Protein AF-A0A2N3D4A7-F1 (afdb_monomer_lite)

Sequence (83 aa):
MLAMLAAAPASVVAQEMSPQADESVTIQGEPLPPLTDMPEGPEVEGMISARQGNQVQITTADGSPAVVAVTDATEIRSSGGFL

Secondary structure (DSSP, 8-state):
-----------------PPPP--------PPPPPGGGSPP-----EEEEEEETTEEEEEETTS-EEEEE--TT-----SSS--

Radius of gyration: 31.9 Å; chains: 1; bounding box: 30×64×92 Å

Structure (mmCIF, N/CA/C/O backbone):
data_AF-A0A2N3D4A7-F1
#
_entry.id   AF-A0A2N3D4A7-F1
#
loop_
_atom_site.group_PDB
_atom_site.id
_atom_site.type_symbol
_atom_site.label_atom_id
_atom_site.label_alt_id
_atom_site.label_comp_id
_atom_site.label_asym_id
_atom_site.label_entity_id
_atom_site.label_seq_id
_atom_site.pdbx_PDB_ins_code
_atom_site.Cartn_x
_atom_site.Cartn_y
_atom_site.Cartn_z
_atom_site.occupancy
_atom_site.B_iso_or_equiv
_atom_site.auth_seq_id
_atom_site.auth_comp_id
_atom_site.auth_asym_id
_atom_site.auth_atom_id
_atom_site.pdbx_PDB_model_num
ATOM 1 N N . MET A 1 1 ? -7.868 52.722 -70.684 1.00 44.69 1 MET A N 1
ATOM 2 C CA . MET A 1 1 ? -8.646 51.597 -71.240 1.00 44.69 1 MET A CA 1
ATOM 3 C C . MET A 1 1 ? -8.624 50.494 -70.197 1.00 44.69 1 MET A C 1
ATOM 5 O O . MET A 1 1 ? -7.551 50.052 -69.816 1.00 44.69 1 MET A O 1
ATOM 9 N N . LEU A 1 2 ? -9.793 50.207 -69.633 1.00 47.09 2 LEU A N 1
ATOM 10 C CA . LEU A 1 2 ? -10.035 49.297 -68.517 1.00 47.09 2 LEU A CA 1
ATOM 11 C C . LEU A 1 2 ? -9.816 47.847 -68.986 1.00 47.09 2 LEU A C 1
ATOM 13 O O . LEU A 1 2 ? -10.496 47.420 -69.916 1.00 47.09 2 LEU A O 1
ATOM 17 N N . ALA A 1 3 ? -8.890 47.104 -68.378 1.00 50.53 3 ALA A N 1
ATOM 18 C CA . ALA A 1 3 ? -8.749 45.667 -68.616 1.00 50.53 3 ALA A CA 1
ATOM 19 C C . ALA A 1 3 ? -9.381 44.910 -67.442 1.00 50.53 3 ALA A C 1
ATOM 21 O O . ALA A 1 3 ? -8.806 44.772 -66.366 1.00 50.53 3 ALA A O 1
ATOM 22 N N . MET A 1 4 ? -10.624 44.504 -67.674 1.00 55.50 4 MET A N 1
ATOM 23 C CA . MET A 1 4 ? -11.416 43.587 -66.866 1.00 55.50 4 MET A CA 1
ATOM 24 C C . MET A 1 4 ? -11.029 42.138 -67.208 1.00 55.50 4 MET A C 1
ATOM 26 O O . MET A 1 4 ? -10.872 41.812 -68.380 1.00 55.50 4 MET A O 1
ATOM 30 N N . LEU A 1 5 ? -11.047 41.290 -66.175 1.00 53.28 5 LEU A N 1
ATOM 31 C CA . LEU A 1 5 ? -11.520 39.899 -66.203 1.00 53.28 5 LEU A CA 1
ATOM 32 C C . LEU A 1 5 ? -10.555 38.775 -66.634 1.00 53.28 5 LEU A C 1
ATOM 34 O O . LEU A 1 5 ? -10.387 38.487 -67.812 1.00 53.28 5 LEU A O 1
ATOM 38 N N . ALA A 1 6 ? -10.100 38.011 -65.635 1.00 49.97 6 ALA A N 1
ATOM 39 C CA . ALA A 1 6 ? -10.451 36.591 -65.511 1.00 49.97 6 ALA A CA 1
ATOM 40 C C . ALA A 1 6 ? -10.161 36.119 -64.074 1.00 49.97 6 ALA A C 1
ATOM 42 O O . ALA A 1 6 ? -9.062 35.672 -63.756 1.00 49.97 6 ALA A O 1
ATOM 43 N N . ALA A 1 7 ? -11.148 36.235 -63.182 1.00 60.00 7 ALA A N 1
ATOM 44 C CA . ALA A 1 7 ? -11.140 35.437 -61.962 1.00 60.00 7 ALA A CA 1
ATOM 45 C C . ALA A 1 7 ? -11.407 33.988 -62.389 1.00 60.00 7 ALA A C 1
ATOM 47 O O . ALA A 1 7 ? -12.535 33.638 -62.736 1.00 60.00 7 ALA A O 1
ATOM 48 N N . ALA A 1 8 ? -10.356 33.172 -62.460 1.00 60.12 8 ALA A N 1
ATOM 49 C CA . ALA A 1 8 ? -10.516 31.736 -62.633 1.00 60.12 8 ALA A CA 1
ATOM 50 C C . ALA A 1 8 ? -11.340 31.192 -61.452 1.00 60.12 8 ALA A C 1
ATOM 52 O O . ALA A 1 8 ? -11.138 31.653 -60.323 1.00 60.12 8 ALA A O 1
ATOM 53 N N . PRO A 1 9 ? -12.257 30.232 -61.662 1.00 54.94 9 PRO A N 1
ATOM 54 C CA . PRO A 1 9 ? -12.890 29.555 -60.546 1.00 54.94 9 PRO A CA 1
ATOM 55 C C . PRO A 1 9 ? -11.790 28.798 -59.799 1.00 54.94 9 PRO A C 1
ATOM 57 O O . PRO A 1 9 ? -11.285 27.780 -60.268 1.00 54.94 9 PRO A O 1
ATOM 60 N N . ALA A 1 10 ? -11.377 29.324 -58.648 1.00 58.91 10 ALA A N 1
ATOM 61 C CA . ALA A 1 10 ? -10.594 28.572 -57.688 1.00 58.91 10 ALA A CA 1
ATOM 62 C C . ALA A 1 10 ? -11.538 27.529 -57.085 1.00 58.91 10 ALA A C 1
ATOM 64 O O . ALA A 1 10 ? -12.222 27.780 -56.095 1.00 58.91 10 ALA A O 1
ATOM 65 N N . SER A 1 11 ? -11.652 26.382 -57.749 1.00 64.12 11 SER A N 1
ATOM 66 C CA . SER A 1 11 ? -12.320 25.214 -57.193 1.00 64.12 11 SER A CA 1
ATOM 67 C C . SER A 1 11 ? -11.587 24.833 -55.909 1.00 64.12 11 SER A C 1
ATOM 69 O O . SER A 1 11 ? -10.449 24.369 -55.952 1.00 64.12 11 SER A O 1
ATOM 71 N N . VAL A 1 12 ? -12.214 25.069 -54.758 1.00 61.72 12 VAL A N 1
ATOM 72 C CA . VAL A 1 12 ? -11.715 24.586 -53.470 1.00 61.72 12 VAL A CA 1
ATOM 73 C C . VAL A 1 12 ? -11.991 23.090 -53.428 1.00 61.72 12 VAL A C 1
ATOM 75 O O . VAL A 1 12 ? -13.140 22.665 -53.332 1.00 61.72 12 VAL A O 1
ATOM 78 N N . VAL A 1 13 ? -10.940 22.286 -53.546 1.00 67.12 13 VAL A N 1
ATOM 79 C CA . VAL A 1 13 ? -11.020 20.850 -53.283 1.00 67.12 13 VAL A CA 1
ATOM 80 C C . VAL A 1 13 ? -10.946 20.681 -51.768 1.00 67.12 13 VAL A C 1
ATOM 82 O O . VAL A 1 13 ? -9.947 21.056 -51.157 1.00 67.12 13 VAL A O 1
ATOM 85 N N . ALA A 1 14 ? -11.998 20.150 -51.144 1.00 57.94 14 ALA A N 1
ATOM 86 C CA . ALA A 1 14 ? -11.900 19.649 -49.779 1.00 57.94 14 ALA A CA 1
ATOM 87 C C . ALA A 1 14 ? -10.971 18.428 -49.817 1.00 57.94 14 ALA A C 1
ATOM 89 O O . ALA A 1 14 ? -11.340 17.393 -50.366 1.00 57.94 14 ALA A O 1
ATOM 90 N N . GLN A 1 15 ? -9.736 18.571 -49.332 1.00 67.38 15 GLN A N 1
ATOM 91 C CA . GLN A 1 15 ? -8.828 17.435 -49.209 1.00 67.38 15 GLN A CA 1
ATOM 92 C C . GLN A 1 15 ? -9.440 16.466 -48.196 1.00 67.38 15 GLN A C 1
ATOM 94 O O . GLN A 1 15 ? -9.678 16.843 -47.048 1.00 67.38 15 GLN A O 1
ATOM 99 N N . GLU A 1 16 ? -9.733 15.242 -48.629 1.00 64.81 16 GLU A N 1
ATOM 100 C CA . GLU A 1 16 ? -10.152 14.179 -47.723 1.00 64.81 16 GLU A CA 1
ATOM 101 C C . GLU A 1 16 ? -9.033 13.972 -46.698 1.00 64.81 16 GLU A C 1
ATOM 103 O O . GLU A 1 16 ? -7.889 13.685 -47.056 1.00 64.81 16 GLU A O 1
ATOM 108 N N . MET A 1 17 ? -9.349 14.178 -45.418 1.00 59.50 17 MET A N 1
ATOM 109 C CA . MET A 1 17 ? -8.442 13.835 -44.333 1.00 59.50 17 MET A CA 1
ATOM 110 C C . MET A 1 17 ? -8.278 12.318 -44.360 1.00 59.50 17 MET A C 1
ATOM 112 O O . MET A 1 17 ? -9.183 11.581 -43.971 1.00 59.50 17 MET A O 1
ATOM 116 N N . SER A 1 18 ? -7.142 11.848 -44.873 1.00 65.56 18 SER A N 1
ATOM 117 C CA . SER A 1 18 ? -6.772 10.441 -44.792 1.00 65.56 18 SER A CA 1
ATOM 118 C C . SER A 1 18 ? -6.787 10.038 -43.315 1.00 65.56 18 SER A C 1
ATOM 120 O O . SER A 1 18 ? -6.149 10.740 -42.521 1.00 65.56 18 SER A O 1
ATOM 122 N N . PRO A 1 19 ? -7.509 8.970 -42.923 1.00 63.69 19 PRO A N 1
ATOM 123 C CA . PRO A 1 19 ? -7.509 8.510 -41.544 1.00 63.69 19 PRO A CA 1
ATOM 124 C C . PRO A 1 19 ? -6.057 8.261 -41.145 1.00 63.69 19 PRO A C 1
ATOM 126 O O . PRO A 1 19 ? -5.355 7.482 -41.792 1.00 63.69 19 PRO A O 1
ATOM 129 N N . GLN A 1 20 ? -5.593 9.009 -40.144 1.00 66.69 20 GLN A N 1
ATOM 130 C CA . GLN A 1 20 ? -4.276 8.815 -39.555 1.00 66.69 20 GLN A CA 1
ATOM 131 C C . GLN A 1 20 ? -4.210 7.344 -39.146 1.00 66.69 20 GLN A C 1
ATOM 133 O O . GLN A 1 20 ? -5.049 6.894 -38.368 1.00 66.69 20 GLN A O 1
ATOM 138 N N . ALA A 1 21 ? -3.293 6.585 -39.749 1.00 68.88 21 ALA A N 1
ATOM 139 C CA . ALA A 1 21 ? -3.081 5.198 -39.370 1.00 68.88 21 ALA A CA 1
ATOM 140 C C . ALA A 1 21 ? -2.831 5.152 -37.858 1.00 68.88 21 ALA A C 1
ATOM 142 O O . ALA A 1 21 ? -2.082 5.991 -37.356 1.00 68.88 21 ALA A O 1
ATOM 143 N N . ASP A 1 22 ? -3.477 4.220 -37.154 1.00 68.06 22 ASP A N 1
ATOM 144 C CA . ASP A 1 22 ? -3.264 4.010 -35.723 1.00 68.06 22 ASP A CA 1
ATOM 145 C C . ASP A 1 22 ? -1.755 3.863 -35.462 1.00 68.06 22 ASP A C 1
ATOM 147 O O . ASP A 1 22 ? -1.144 2.854 -35.825 1.00 68.06 22 ASP A O 1
ATOM 151 N N . GLU A 1 23 ? -1.124 4.894 -34.890 1.00 76.50 23 GLU A N 1
ATOM 152 C CA . GLU A 1 23 ? 0.288 4.845 -34.520 1.00 76.50 23 GLU A CA 1
ATOM 153 C C . GLU A 1 23 ? 0.438 3.862 -33.360 1.00 76.50 23 GLU A C 1
ATOM 155 O O . GLU A 1 23 ? 0.176 4.172 -32.197 1.00 76.50 23 GLU A O 1
ATOM 160 N N . SER A 1 24 ? 0.853 2.637 -33.676 1.00 79.19 24 SER A N 1
ATOM 161 C CA . SER A 1 24 ? 1.181 1.636 -32.672 1.00 79.19 24 SER A CA 1
ATOM 162 C C . SER A 1 24 ? 2.485 2.024 -31.971 1.00 79.19 24 SER A C 1
ATOM 164 O O . SER A 1 24 ? 3.581 1.720 -32.448 1.00 79.19 24 SER A O 1
ATOM 166 N N . VAL A 1 25 ? 2.374 2.695 -30.826 1.00 86.31 25 VAL A N 1
ATOM 167 C CA . VAL A 1 25 ? 3.511 2.975 -29.943 1.00 86.31 25 VAL A CA 1
ATOM 168 C C . VAL A 1 25 ? 3.834 1.712 -29.152 1.00 86.31 25 VAL A C 1
ATOM 170 O O . VAL A 1 25 ? 3.035 1.252 -28.338 1.00 86.31 25 VAL A O 1
ATOM 173 N N . THR A 1 26 ? 5.015 1.140 -29.382 1.00 86.62 26 THR A N 1
ATOM 174 C CA . THR A 1 26 ? 5.504 0.041 -28.543 1.00 86.62 26 THR A CA 1
ATOM 175 C C . THR A 1 26 ? 6.279 0.627 -27.373 1.00 86.62 26 THR A C 1
ATOM 177 O O . THR A 1 26 ? 7.313 1.255 -27.575 1.00 86.62 26 THR A O 1
ATOM 180 N N . ILE A 1 27 ? 5.782 0.418 -26.155 1.00 87.06 27 ILE A N 1
ATOM 181 C CA . ILE A 1 27 ? 6.491 0.766 -24.923 1.00 87.06 27 ILE A CA 1
ATOM 182 C C . ILE A 1 27 ? 7.348 -0.441 -24.531 1.00 87.06 27 ILE A C 1
ATOM 184 O O . ILE A 1 27 ? 6.812 -1.478 -24.138 1.00 87.06 27 ILE A O 1
ATOM 188 N N . GLN A 1 28 ? 8.669 -0.329 -24.660 1.00 88.56 28 GLN A N 1
ATOM 189 C CA . GLN A 1 28 ? 9.595 -1.281 -24.046 1.00 88.56 28 GLN A CA 1
ATOM 190 C C . GLN A 1 28 ? 9.949 -0.785 -22.644 1.00 88.56 28 GLN A C 1
ATOM 192 O O . GLN A 1 28 ? 10.406 0.343 -22.494 1.00 88.56 28 GLN A O 1
ATOM 197 N N . GLY A 1 29 ? 9.715 -1.620 -21.634 1.00 87.50 29 GLY A N 1
ATOM 198 C CA . GLY A 1 29 ? 10.135 -1.364 -20.259 1.00 87.50 29 GLY A CA 1
ATOM 199 C C . GLY A 1 29 ? 11.160 -2.392 -19.800 1.00 87.50 29 GLY A C 1
ATOM 200 O O . GLY A 1 29 ? 11.112 -3.558 -20.201 1.00 87.50 29 GLY A O 1
ATOM 201 N N . GLU A 1 30 ? 12.087 -1.958 -18.960 1.00 86.88 30 GLU A N 1
ATOM 202 C CA . GLU A 1 30 ? 13.034 -2.813 -18.261 1.00 86.88 30 GLU A CA 1
ATOM 203 C C . GLU A 1 30 ? 12.345 -3.633 -17.154 1.00 86.88 30 GLU A C 1
ATOM 205 O O . GLU A 1 30 ? 11.331 -3.208 -16.589 1.00 86.88 30 GLU A O 1
ATOM 210 N N . PRO A 1 31 ? 12.882 -4.821 -16.815 1.00 85.69 31 PRO A N 1
ATOM 211 C CA . PRO A 1 31 ? 12.405 -5.569 -15.660 1.00 85.69 31 PRO A CA 1
ATOM 212 C C . PRO A 1 31 ? 12.584 -4.750 -14.376 1.00 85.69 31 PRO A C 1
ATOM 214 O O . PRO A 1 31 ? 13.582 -4.048 -14.205 1.00 85.69 31 PRO A O 1
ATOM 217 N N . LEU A 1 32 ? 11.621 -4.876 -13.459 1.00 83.88 32 LEU A N 1
ATOM 218 C CA . LEU A 1 32 ? 11.694 -4.240 -12.145 1.00 83.88 32 LEU A CA 1
ATOM 219 C C . LEU A 1 32 ? 12.954 -4.713 -11.395 1.00 83.88 32 LEU A C 1
ATOM 221 O O . LEU A 1 32 ? 13.229 -5.919 -11.380 1.00 83.88 32 LEU A O 1
ATOM 225 N N . PRO A 1 33 ? 13.711 -3.795 -10.767 1.00 88.25 33 PRO A N 1
ATOM 226 C CA . PRO A 1 33 ? 14.831 -4.170 -9.917 1.00 88.25 33 PRO A CA 1
ATOM 227 C C . PRO A 1 33 ? 14.335 -4.888 -8.646 1.00 88.25 33 PRO A C 1
ATOM 229 O O . PRO A 1 33 ? 13.142 -4.842 -8.326 1.00 88.25 33 PRO A O 1
ATOM 232 N N . PRO A 1 34 ? 15.230 -5.555 -7.897 1.00 87.50 34 PRO A N 1
ATOM 233 C CA . PRO A 1 34 ? 14.907 -6.085 -6.575 1.00 87.50 34 PRO A CA 1
ATOM 234 C C . PRO A 1 34 ? 14.320 -5.004 -5.656 1.00 87.50 34 PRO A C 1
ATOM 236 O O . PRO A 1 34 ? 14.754 -3.856 -5.692 1.00 87.50 34 PRO A O 1
ATOM 239 N N . LEU A 1 35 ? 13.381 -5.378 -4.776 1.00 83.31 35 LEU A N 1
ATOM 240 C CA . LEU A 1 35 ? 12.726 -4.440 -3.847 1.00 83.31 35 LEU A CA 1
ATOM 241 C C . LEU A 1 35 ? 13.721 -3.672 -2.957 1.00 83.31 35 LEU A C 1
ATOM 243 O O . LEU A 1 35 ? 13.446 -2.541 -2.580 1.00 83.31 35 LEU A O 1
ATOM 247 N N . THR A 1 36 ? 14.876 -4.266 -2.639 1.00 85.25 36 THR A N 1
ATOM 248 C CA . THR A 1 36 ? 15.947 -3.635 -1.844 1.00 85.25 36 THR A CA 1
ATOM 249 C C . THR A 1 36 ? 16.635 -2.474 -2.552 1.00 85.25 36 THR A C 1
ATOM 251 O O . THR A 1 36 ? 17.245 -1.640 -1.890 1.00 85.25 36 THR A O 1
ATOM 254 N N . ASP A 1 37 ? 16.546 -2.435 -3.881 1.00 89.94 37 ASP A N 1
ATOM 255 C CA . ASP A 1 37 ? 17.177 -1.422 -4.727 1.00 89.94 37 ASP A CA 1
ATOM 256 C C . ASP A 1 37 ? 16.160 -0.352 -5.159 1.00 89.94 37 ASP A C 1
ATOM 258 O O . ASP A 1 37 ? 16.510 0.618 -5.835 1.00 89.94 37 ASP A O 1
ATOM 262 N N . MET A 1 38 ? 14.887 -0.530 -4.786 1.00 88.06 38 MET A N 1
ATOM 263 C CA . MET A 1 38 ? 13.831 0.440 -5.040 1.00 88.06 38 MET A CA 1
ATOM 264 C C . MET A 1 38 ? 13.869 1.551 -3.984 1.00 88.06 38 MET A C 1
ATOM 266 O O . MET A 1 38 ?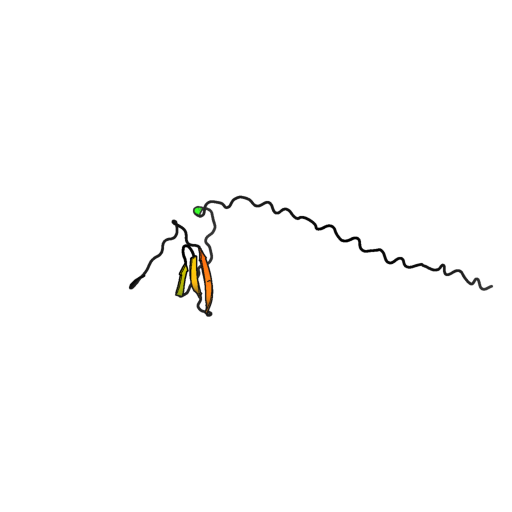 14.144 1.283 -2.812 1.00 88.06 38 MET A O 1
ATOM 270 N N . PRO A 1 39 ? 13.583 2.807 -4.370 1.00 91.44 39 PRO A N 1
ATOM 271 C CA . PRO A 1 39 ? 13.430 3.881 -3.401 1.00 91.44 39 PRO A CA 1
ATOM 272 C C . PRO A 1 39 ? 12.263 3.585 -2.457 1.00 91.44 39 PRO A C 1
ATOM 274 O O . PRO A 1 39 ? 11.284 2.938 -2.840 1.00 91.44 39 PRO A O 1
ATOM 277 N N . GLU A 1 40 ? 12.363 4.096 -1.232 1.00 91.19 40 GLU A 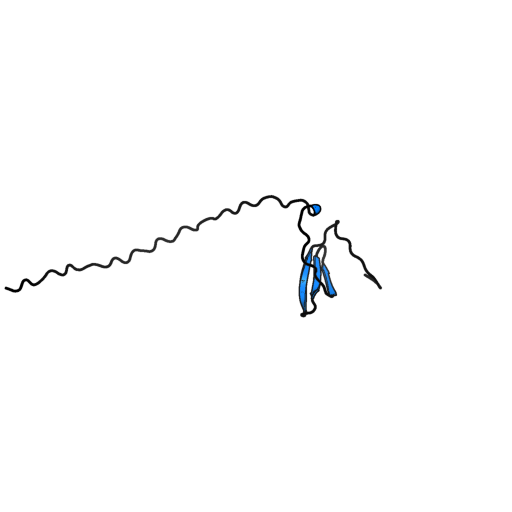N 1
ATOM 278 C CA . GLU A 1 40 ? 11.279 4.005 -0.261 1.00 91.19 40 GLU A CA 1
ATOM 279 C C . GLU A 1 40 ? 10.004 4.660 -0.813 1.00 91.19 40 GLU A C 1
ATOM 281 O O . GLU A 1 40 ? 10.037 5.743 -1.407 1.00 91.19 40 GLU A O 1
ATOM 286 N N . GLY A 1 41 ? 8.883 3.952 -0.659 1.00 90.12 41 GLY A N 1
ATOM 287 C CA . GLY A 1 41 ? 7.566 4.439 -1.052 1.00 90.12 41 GLY A CA 1
ATOM 288 C C . GLY A 1 41 ? 7.027 5.505 -0.091 1.00 90.12 41 GLY A C 1
ATOM 289 O O . GLY A 1 41 ? 7.641 5.802 0.930 1.00 90.12 41 GLY A O 1
ATOM 290 N N . PRO A 1 42 ? 5.861 6.093 -0.392 1.00 92.88 42 PRO A N 1
ATOM 291 C CA . PRO A 1 42 ? 5.221 7.029 0.521 1.00 92.88 42 PRO A CA 1
ATOM 292 C C . PRO A 1 42 ? 4.769 6.330 1.808 1.00 92.88 42 PRO A C 1
ATOM 294 O O . PRO A 1 42 ? 4.302 5.189 1.782 1.00 92.88 42 PRO A O 1
ATOM 297 N N . GLU A 1 43 ? 4.832 7.054 2.919 1.00 94.19 43 GLU A N 1
ATOM 298 C CA . GLU A 1 43 ? 4.199 6.636 4.165 1.00 94.19 43 GLU A CA 1
ATOM 299 C C . GLU A 1 43 ? 2.675 6.813 4.062 1.00 94.19 43 GLU A C 1
ATOM 301 O O . GLU A 1 43 ? 2.183 7.849 3.608 1.00 94.19 43 GLU A O 1
ATOM 306 N N . VAL A 1 44 ? 1.920 5.782 4.455 1.00 93.94 44 VAL A N 1
ATOM 307 C CA . VAL A 1 44 ? 0.450 5.786 4.434 1.00 93.94 44 VAL A CA 1
ATOM 308 C C . VAL A 1 44 ? -0.064 5.577 5.852 1.00 93.94 44 VAL A C 1
ATOM 310 O O . VAL A 1 44 ? -0.021 4.469 6.385 1.00 93.94 44 VAL A O 1
ATOM 313 N N . GLU A 1 45 ? -0.592 6.643 6.446 1.00 94.62 45 GLU A N 1
ATOM 314 C CA . GLU A 1 45 ? -1.213 6.604 7.768 1.00 94.62 45 GLU A CA 1
ATOM 315 C C . GLU A 1 45 ? -2.730 6.392 7.672 1.00 94.62 45 GLU A C 1
ATOM 317 O O . GLU A 1 45 ? -3.422 7.001 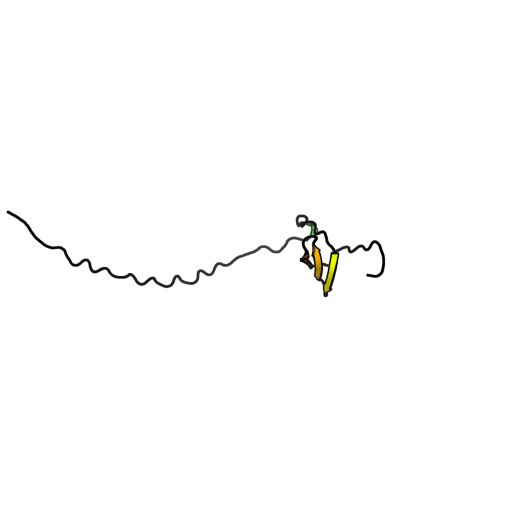6.850 1.00 94.62 45 GLU A O 1
ATOM 322 N N . GLY A 1 46 ? -3.276 5.551 8.550 1.00 93.69 46 GLY A N 1
ATOM 323 C CA . GLY A 1 46 ? -4.716 5.334 8.634 1.00 93.69 46 GLY A CA 1
ATOM 324 C C . GLY A 1 46 ? -5.104 4.081 9.410 1.00 93.69 46 GLY A C 1
ATOM 325 O O . GLY A 1 46 ? -4.289 3.460 10.092 1.00 93.69 46 GLY A O 1
ATOM 326 N N . MET A 1 47 ? -6.374 3.700 9.290 1.00 93.31 47 MET A N 1
ATOM 327 C CA . MET A 1 47 ? -6.916 2.482 9.892 1.00 93.31 47 MET A CA 1
ATOM 328 C C . MET A 1 47 ? -6.973 1.358 8.856 1.00 93.31 47 MET A C 1
ATOM 330 O O . MET A 1 47 ? -7.551 1.534 7.782 1.00 93.31 47 MET A O 1
ATOM 334 N N . ILE A 1 48 ? -6.454 0.172 9.192 1.00 92.31 48 ILE A N 1
ATOM 335 C CA . ILE A 1 48 ? -6.686 -1.030 8.380 1.00 92.31 48 ILE A CA 1
ATOM 336 C C . ILE A 1 48 ? -8.180 -1.364 8.441 1.00 92.31 48 ILE A C 1
ATOM 338 O O . ILE A 1 48 ? -8.707 -1.757 9.478 1.00 92.31 48 ILE A O 1
ATOM 342 N N . SER A 1 49 ? -8.854 -1.178 7.312 1.00 94.06 49 SER A N 1
ATOM 343 C CA . SER A 1 49 ? -10.311 -1.285 7.175 1.00 94.06 49 SER A CA 1
ATOM 344 C C . SER A 1 49 ? -10.756 -2.615 6.565 1.00 94.06 49 SER A C 1
ATOM 346 O O . SER A 1 49 ? -11.851 -3.087 6.857 1.00 94.06 49 SER A O 1
ATOM 348 N N . ALA A 1 50 ? -9.904 -3.241 5.747 1.00 95.12 50 ALA A N 1
ATOM 349 C CA . ALA A 1 50 ? -10.140 -4.563 5.177 1.00 95.12 50 ALA A CA 1
ATOM 350 C C . ALA A 1 50 ? -8.822 -5.250 4.791 1.00 95.12 50 ALA A C 1
ATOM 352 O O . ALA A 1 50 ? -7.811 -4.595 4.527 1.00 95.12 50 ALA A O 1
ATOM 353 N N . ARG A 1 51 ? -8.849 -6.583 4.705 1.00 93.62 51 ARG A N 1
ATOM 354 C CA . ARG A 1 51 ? -7.763 -7.402 4.155 1.00 93.62 51 ARG A CA 1
ATOM 355 C C . ARG A 1 51 ? -8.339 -8.509 3.278 1.00 93.62 51 ARG A C 1
ATOM 357 O O . ARG A 1 51 ? -9.236 -9.229 3.709 1.00 93.62 51 ARG A O 1
ATOM 364 N N . GLN A 1 52 ? -7.795 -8.672 2.075 1.00 94.94 52 GLN A N 1
ATOM 365 C CA . GLN A 1 52 ? -8.168 -9.746 1.156 1.00 94.94 52 GLN A CA 1
ATOM 366 C C . GLN A 1 52 ? -6.916 -10.309 0.480 1.00 94.94 52 GLN A C 1
ATOM 368 O O . GLN A 1 52 ? -6.280 -9.643 -0.336 1.00 94.94 52 GLN A O 1
ATOM 373 N N . GLY A 1 53 ? -6.550 -11.546 0.829 1.00 94.38 53 GLY A N 1
ATOM 374 C CA . GLY A 1 53 ? -5.313 -12.170 0.351 1.00 94.38 53 GLY A CA 1
ATOM 375 C C . GLY A 1 53 ? -4.085 -11.311 0.677 1.00 94.38 53 GLY A C 1
ATOM 376 O O . GLY A 1 53 ? -3.827 -11.007 1.846 1.00 94.38 53 GLY A O 1
ATOM 377 N N . ASN A 1 54 ? -3.378 -10.889 -0.374 1.00 95.56 54 ASN A N 1
ATOM 378 C CA . ASN A 1 54 ? -2.156 -10.083 -0.302 1.00 95.56 54 ASN A CA 1
ATOM 379 C C . ASN A 1 54 ? -2.423 -8.576 -0.445 1.00 95.56 54 ASN A C 1
ATOM 381 O O . ASN A 1 54 ? -1.512 -7.819 -0.761 1.00 95.56 54 ASN A O 1
ATOM 385 N N . GLN A 1 55 ? -3.663 -8.130 -0.242 1.00 96.19 55 GLN A N 1
ATOM 386 C CA . GLN A 1 55 ? -4.026 -6.716 -0.272 1.00 96.19 55 GLN A CA 1
ATOM 387 C C . GLN A 1 55 ? -4.576 -6.272 1.078 1.00 96.19 55 GLN A C 1
ATOM 389 O O . GLN A 1 55 ? -5.410 -6.952 1.688 1.00 96.19 55 GLN A O 1
ATOM 394 N N . VAL A 1 56 ? -4.118 -5.107 1.518 1.00 95.69 56 VAL A N 1
ATOM 395 C CA . VAL A 1 56 ? -4.576 -4.424 2.725 1.00 95.69 56 VAL A CA 1
ATOM 396 C C . VAL A 1 56 ? -5.174 -3.088 2.312 1.00 95.69 56 VAL A C 1
ATOM 398 O O . VAL A 1 56 ? -4.539 -2.318 1.596 1.00 95.69 56 VAL A O 1
ATOM 401 N N . GLN A 1 57 ? -6.399 -2.819 2.761 1.00 96.75 57 GLN A N 1
ATOM 402 C CA . GLN A 1 57 ? -7.044 -1.527 2.572 1.00 96.75 57 GLN A CA 1
ATOM 403 C C . GLN A 1 57 ? -6.901 -0.680 3.833 1.00 96.75 57 GLN A C 1
ATOM 405 O O . GLN A 1 57 ? -7.394 -1.043 4.906 1.00 96.75 57 GLN A O 1
ATOM 410 N N . ILE A 1 58 ? -6.300 0.489 3.674 1.00 96.50 58 ILE A N 1
ATOM 411 C CA . ILE A 1 58 ? -6.135 1.513 4.695 1.00 96.50 58 ILE A CA 1
ATOM 412 C C . ILE A 1 58 ? -7.151 2.616 4.402 1.00 96.50 58 ILE A C 1
ATOM 414 O O . ILE A 1 58 ? -7.188 3.145 3.298 1.00 96.50 58 ILE A O 1
ATOM 418 N N . THR A 1 59 ? -8.004 2.943 5.367 1.00 97.19 59 THR A N 1
ATOM 419 C CA . THR A 1 59 ? -8.807 4.170 5.303 1.00 97.19 59 THR A CA 1
ATOM 420 C C . THR A 1 59 ? -7.967 5.297 5.886 1.00 97.19 59 THR A C 1
ATOM 422 O O . 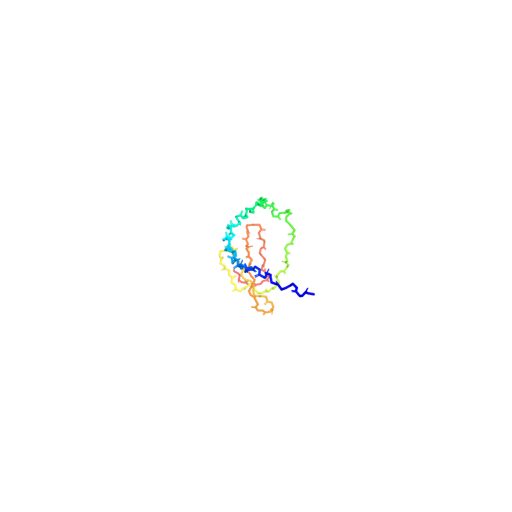THR A 1 59 ? -7.605 5.243 7.066 1.00 97.19 59 THR A O 1
ATOM 425 N N . THR A 1 60 ? -7.616 6.272 5.052 1.00 97.06 60 THR A N 1
ATOM 426 C CA . THR A 1 60 ? -6.794 7.429 5.423 1.00 97.06 60 THR A CA 1
ATOM 427 C C . THR A 1 60 ? -7.604 8.448 6.228 1.00 97.06 60 THR A C 1
ATOM 429 O O . THR A 1 60 ? -8.824 8.335 6.366 1.00 97.06 60 THR A O 1
ATOM 432 N N . ALA A 1 61 ? -6.935 9.454 6.798 1.00 95.94 61 ALA A N 1
ATOM 433 C CA . ALA A 1 61 ? -7.569 10.451 7.670 1.00 95.94 61 ALA A CA 1
ATOM 434 C C . ALA A 1 61 ? -8.690 11.271 6.993 1.00 95.94 61 ALA A C 1
ATOM 436 O O . ALA A 1 61 ? -9.604 11.742 7.666 1.00 95.94 61 ALA A O 1
ATOM 437 N N . ASP A 1 62 ? -8.636 11.429 5.670 1.00 95.00 62 ASP A N 1
ATOM 438 C CA . ASP A 1 62 ? -9.659 12.076 4.837 1.00 95.00 62 ASP A CA 1
ATOM 439 C C . ASP A 1 62 ? -10.824 11.135 4.459 1.00 95.00 62 ASP A C 1
ATOM 441 O O . ASP A 1 62 ? -11.767 11.554 3.789 1.00 95.00 62 ASP A O 1
ATOM 445 N N . GLY A 1 63 ? -10.782 9.872 4.895 1.00 95.12 63 GLY A N 1
ATOM 446 C CA . GLY A 1 63 ? -11.779 8.845 4.594 1.00 95.12 63 GLY A CA 1
ATOM 447 C C . GLY A 1 63 ? -11.569 8.128 3.258 1.00 95.12 63 GLY A C 1
ATOM 448 O O . GLY A 1 63 ? -12.369 7.256 2.913 1.00 95.12 63 GLY A O 1
ATOM 449 N N . SER A 1 64 ? -10.513 8.460 2.510 1.00 97.19 64 SER A N 1
ATOM 450 C CA . SER A 1 64 ? -10.202 7.812 1.235 1.00 97.19 64 SER A CA 1
ATOM 451 C C . SER A 1 64 ? -9.638 6.392 1.442 1.00 97.19 64 SER A C 1
ATOM 453 O O . SER A 1 64 ? -8.951 6.125 2.431 1.00 97.19 64 SER A O 1
ATOM 455 N N . PRO A 1 65 ? -9.907 5.437 0.532 1.00 96.94 65 PRO A N 1
ATOM 456 C CA . PRO A 1 65 ? -9.290 4.118 0.585 1.00 96.94 65 PRO A CA 1
ATOM 457 C C . PRO A 1 65 ? -7.923 4.116 -0.115 1.00 96.94 65 PRO A C 1
ATOM 459 O O . PRO A 1 65 ? -7.810 4.472 -1.287 1.00 96.94 65 PRO A O 1
ATOM 462 N N . ALA A 1 66 ? -6.897 3.626 0.574 1.00 97.06 66 ALA A N 1
ATOM 463 C CA . ALA A 1 66 ? -5.592 3.294 0.017 1.00 97.06 66 ALA A CA 1
ATOM 464 C C . ALA A 1 66 ? -5.396 1.773 0.047 1.00 97.06 66 ALA A C 1
ATOM 466 O O . ALA A 1 66 ? -5.464 1.151 1.106 1.00 97.06 66 ALA A O 1
ATOM 467 N N . VAL A 1 67 ? -5.164 1.159 -1.113 1.00 96.62 67 VAL A N 1
ATOM 468 C CA . VAL A 1 67 ? -4.923 -0.288 -1.220 1.00 96.62 67 VAL A CA 1
ATOM 469 C C . VAL A 1 67 ? -3.434 -0.533 -1.414 1.00 96.62 67 VAL A C 1
ATOM 471 O O . VAL A 1 67 ? -2.839 -0.029 -2.364 1.00 96.62 67 VAL A O 1
ATOM 474 N N . VAL A 1 68 ? -2.847 -1.324 -0.518 1.00 94.94 68 VAL A N 1
ATOM 475 C CA . VAL A 1 68 ? -1.424 -1.674 -0.530 1.00 94.94 68 VAL A CA 1
ATOM 476 C C . VAL A 1 68 ? -1.274 -3.181 -0.707 1.00 94.94 68 VAL A C 1
ATOM 478 O O . VAL A 1 68 ? -1.945 -3.970 -0.034 1.00 94.94 68 VAL A O 1
ATOM 481 N N . ALA A 1 69 ? -0.387 -3.580 -1.616 1.00 94.81 69 ALA A N 1
ATOM 482 C CA . ALA A 1 69 ? 0.006 -4.971 -1.778 1.00 94.81 69 ALA A CA 1
ATOM 483 C C . ALA A 1 69 ? 1.067 -5.339 -0.734 1.00 94.81 69 ALA A C 1
ATOM 485 O O . ALA A 1 69 ? 2.041 -4.612 -0.544 1.00 94.81 69 ALA A O 1
ATOM 486 N N . VAL A 1 70 ? 0.891 -6.483 -0.081 1.00 93.38 70 VAL A N 1
ATOM 487 C CA . VAL A 1 70 ? 1.862 -7.049 0.858 1.00 93.38 70 VAL A CA 1
ATOM 488 C C . VAL A 1 70 ? 2.513 -8.286 0.250 1.00 93.38 70 VAL A C 1
ATOM 490 O O . VAL A 1 70 ? 1.897 -9.012 -0.531 1.00 93.38 70 VAL A O 1
ATOM 493 N N . THR A 1 71 ? 3.770 -8.526 0.602 1.00 91.81 71 THR A N 1
ATOM 494 C CA . THR A 1 71 ? 4.553 -9.681 0.141 1.00 91.81 71 THR A CA 1
ATOM 495 C C . THR A 1 71 ? 5.132 -10.426 1.338 1.00 91.81 71 THR A C 1
ATOM 497 O O . THR A 1 71 ? 5.003 -9.970 2.474 1.00 91.81 71 THR A O 1
ATOM 500 N N . ASP A 1 72 ? 5.823 -11.537 1.098 1.00 91.00 72 ASP A N 1
ATOM 501 C CA . ASP A 1 72 ? 6.520 -12.280 2.158 1.00 91.00 72 ASP A CA 1
ATOM 502 C C . ASP A 1 72 ? 7.633 -11.460 2.834 1.00 91.00 72 ASP A C 1
ATOM 504 O O . ASP A 1 72 ? 8.044 -11.768 3.950 1.00 91.00 72 ASP A O 1
ATOM 508 N N . ALA A 1 73 ? 8.106 -10.395 2.180 1.00 89.31 73 ALA A N 1
ATOM 509 C CA . ALA A 1 73 ? 9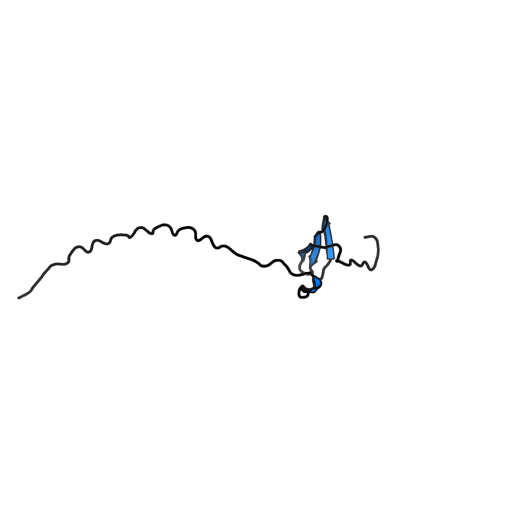.074 -9.459 2.742 1.00 89.31 73 ALA A CA 1
ATOM 510 C C . ALA A 1 73 ? 8.431 -8.372 3.629 1.00 89.31 73 ALA A C 1
ATOM 512 O O . ALA A 1 73 ? 9.147 -7.570 4.224 1.00 89.31 73 ALA A O 1
ATOM 513 N N . THR A 1 74 ? 7.097 -8.301 3.711 1.00 90.69 74 THR A N 1
ATOM 514 C CA . THR A 1 74 ? 6.392 -7.273 4.486 1.00 90.69 74 THR A CA 1
ATOM 515 C C . THR A 1 74 ? 6.287 -7.668 5.959 1.00 90.69 74 THR A C 1
ATOM 517 O O . THR A 1 74 ? 5.702 -8.695 6.300 1.00 90.69 74 THR A O 1
ATOM 520 N N . GLU A 1 75 ? 6.778 -6.810 6.853 1.00 90.56 75 GLU A N 1
ATOM 521 C CA . GLU A 1 75 ? 6.595 -6.975 8.295 1.00 90.56 75 GLU A CA 1
ATOM 522 C C . GLU A 1 75 ? 5.301 -6.287 8.765 1.00 90.56 75 GLU A C 1
ATOM 524 O O . GLU A 1 75 ? 5.103 -5.096 8.537 1.00 90.56 75 GLU A O 1
ATOM 529 N N . ILE A 1 76 ? 4.418 -7.026 9.447 1.00 87.19 76 ILE A N 1
ATOM 530 C CA . ILE A 1 76 ? 3.167 -6.496 10.014 1.00 87.19 76 ILE A CA 1
ATOM 531 C C . ILE A 1 76 ? 3.236 -6.594 11.537 1.00 87.19 76 ILE A C 1
ATOM 533 O O . ILE A 1 76 ? 3.401 -7.682 12.089 1.00 87.19 76 ILE A O 1
ATOM 537 N N . ARG A 1 77 ? 3.077 -5.458 12.224 1.00 87.62 77 ARG A N 1
ATOM 538 C CA . ARG A 1 77 ? 3.132 -5.363 13.689 1.00 87.62 77 ARG A CA 1
ATOM 539 C C . ARG A 1 77 ? 1.778 -4.928 14.253 1.00 87.62 77 ARG A C 1
ATOM 541 O O . ARG A 1 77 ? 1.140 -4.039 13.701 1.00 87.62 77 ARG A O 1
ATOM 548 N N . 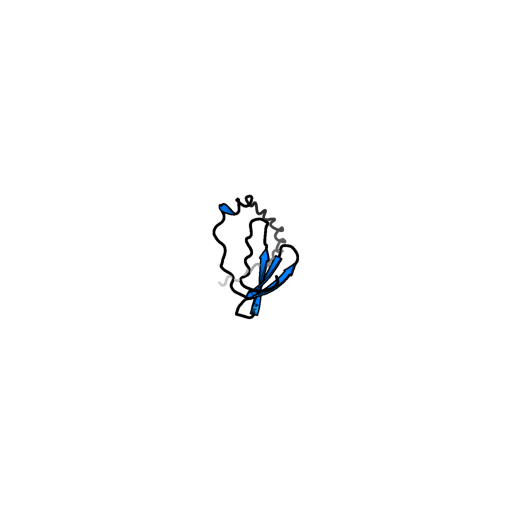SER A 1 78 ? 1.364 -5.527 15.372 1.00 82.38 78 SER A N 1
ATOM 549 C CA . SER A 1 78 ? 0.200 -5.099 16.167 1.00 82.38 78 SER A CA 1
ATOM 550 C C . SER A 1 78 ? 0.641 -4.725 17.575 1.00 82.38 78 SER A C 1
ATOM 552 O O . SER A 1 78 ? 1.471 -5.413 18.167 1.00 82.38 78 SER A O 1
ATOM 554 N N . SER A 1 79 ? 0.084 -3.642 18.112 1.00 76.75 79 SER A N 1
ATOM 555 C CA . SER A 1 79 ? 0.376 -3.145 19.459 1.00 76.75 79 SER A CA 1
ATOM 556 C C . SER A 1 79 ? -0.724 -3.453 20.487 1.00 76.75 79 SER A C 1
ATOM 558 O O . SER A 1 79 ? -0.537 -3.150 21.664 1.00 76.75 79 SER A O 1
ATOM 560 N N . GLY A 1 80 ? -1.837 -4.100 20.107 1.00 67.19 80 GLY A N 1
ATOM 561 C CA . GLY A 1 80 ? -2.873 -4.487 21.071 1.00 67.19 80 GLY A CA 1
ATOM 562 C C . GLY A 1 80 ? -4.077 -5.229 20.483 1.00 67.19 80 GLY A C 1
ATOM 563 O O . GLY A 1 80 ? -4.812 -4.669 19.681 1.00 67.19 80 GLY A O 1
ATOM 564 N N . GLY A 1 81 ? -4.323 -6.452 20.972 1.00 70.06 81 GLY A N 1
ATOM 565 C CA . GLY A 1 81 ? -5.567 -7.206 20.751 1.00 70.06 81 GLY A CA 1
ATOM 566 C C . GLY A 1 81 ? -5.731 -7.821 19.355 1.00 70.06 81 GLY A C 1
ATOM 567 O O . GLY A 1 81 ? -5.152 -7.348 18.387 1.00 70.06 81 GLY A O 1
ATOM 568 N N . PHE A 1 82 ? -6.489 -8.925 19.310 1.00 59.62 82 PHE A N 1
ATOM 569 C CA . PHE A 1 82 ? -6.703 -9.857 18.188 1.00 59.62 82 PHE A CA 1
ATOM 570 C C . PHE A 1 82 ? -6.621 -9.218 16.786 1.00 59.62 82 PHE A C 1
ATOM 572 O O . PHE A 1 82 ? -7.526 -8.486 16.382 1.00 59.62 82 PHE A O 1
ATOM 579 N N . LEU A 1 83 ? -5.541 -9.546 16.066 1.00 59.22 83 LEU A N 1
ATOM 580 C CA . LEU A 1 83 ? -5.531 -9.617 14.604 1.00 59.22 83 LEU A CA 1
ATOM 581 C C . LEU A 1 83 ? -5.897 -11.040 14.178 1.00 59.22 83 LEU A C 1
ATOM 583 O O . LEU A 1 83 ? -5.359 -11.976 14.816 1.00 59.22 83 LEU A O 1
#

pLDDT: mean 81.4, std 15.39, range [44.69, 97.19]

Foldseek 3Di:
DDDDDDPDPPPDDPPPPDPDPPPPDDDDDDDDDPPVPDDDDDDADADQPDDDDQWTWGQGPVRDTDIDGHDPPDDDDDDDDDD